Protein AF-A0A7M5XAN9-F1 (afdb_monomer)

Mean predicted aligned error: 2.81 Å

Sequence (123 aa):
MLAMEQMLRKYLSQKVFLYTTDPIIDQALQCGSISSLYRTVDFGAGHDVNKSFALQRKYQPKGPYVNSEYYTGWFDNWGEGHHAERPEYIAHYLDQILSFENASVNLYLFEGGSNRNFMNGGS

Nearest PDB structures (foldseek):
  3thc-assembly1_D  TM=9.854E-01  e=3.094E-11  Homo sapiens
  3wf0-assembly1_D  TM=9.849E-01  e=5.605E-11  Homo sapiens
  3wf2-assembly1_A  TM=9.845E-01  e=5.605E-11  Homo sapiens
  3wf4-assembly1_D  TM=9.852E-01  e=7.799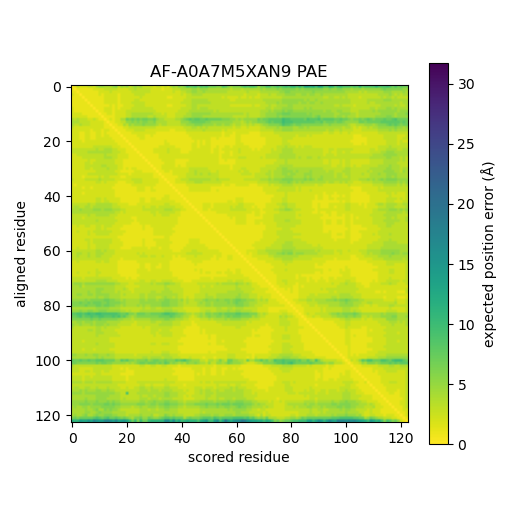E-11  Homo sapiens
  3wf4-assembly2_B  TM=9.840E-01  e=1.840E-10  Homo sapiens

Solvent-accessible surface area (backbone atoms only — not comparable to full-atom values): 7653 Å² total; per-residue (Å²): 108,72,69,57,52,54,53,49,59,71,77,40,63,89,84,62,87,59,69,40,74,28,53,82,40,74,67,42,58,64,69,67,60,56,94,91,44,46,64,36,25,30,58,43,60,91,61,59,63,68,61,47,49,50,54,38,36,74,80,31,82,70,80,82,53,41,33,68,35,30,38,64,53,63,84,71,60,92,94,59,76,83,58,80,64,58,68,69,55,43,50,55,44,50,52,53,45,52,66,46,87,71,26,48,76,33,66,35,58,80,74,82,86,76,72,58,93,85,64,62,86,87,132

pLDDT: mean 97.17, std 2.04, range [83.06, 98.81]

Structure (mmCIF, N/CA/C/O backbone):
data_AF-A0A7M5XAN9-F1
#
_entry.id   AF-A0A7M5XAN9-F1
#
loop_
_atom_site.group_PDB
_atom_site.id
_atom_site.type_symbol
_atom_site.label_atom_id
_atom_site.label_alt_id
_atom_site.label_comp_id
_atom_site.label_asym_id
_atom_site.label_entity_id
_atom_site.label_seq_id
_atom_site.pdbx_PDB_ins_code
_atom_site.Cartn_x
_atom_site.Cartn_y
_atom_site.Cartn_z
_atom_site.occupancy
_atom_site.B_iso_or_equiv
_atom_site.auth_seq_id
_atom_site.auth_comp_id
_atom_site.auth_asym_id
_atom_site.auth_atom_id
_atom_site.pdbx_PDB_model_num
ATOM 1 N N . MET A 1 1 ? -3.108 14.741 11.286 1.00 91.25 1 MET A N 1
ATOM 2 C CA . MET A 1 1 ? -3.977 13.567 11.528 1.00 91.25 1 MET A CA 1
ATOM 3 C C . MET A 1 1 ? -5.244 13.873 12.324 1.00 91.25 1 MET A C 1
ATOM 5 O O . MET A 1 1 ? -6.308 13.741 11.740 1.00 91.25 1 MET A O 1
ATOM 9 N N . LEU A 1 2 ? -5.195 14.345 13.581 1.00 95.56 2 LEU A N 1
ATOM 10 C CA . LEU A 1 2 ? -6.419 14.573 14.388 1.00 95.56 2 LEU A CA 1
ATOM 11 C C . LEU A 1 2 ? -7.466 15.483 13.717 1.00 95.56 2 LEU A C 1
ATOM 13 O O . LEU A 1 2 ? -8.642 15.136 13.660 1.00 95.56 2 LEU A O 1
ATOM 17 N N . ALA A 1 3 ? -7.043 16.618 13.154 1.00 97.06 3 ALA A N 1
ATOM 18 C CA . ALA A 1 3 ? -7.951 17.523 12.443 1.00 97.06 3 ALA A CA 1
ATOM 19 C C . ALA A 1 3 ? -8.589 16.873 11.199 1.00 97.06 3 ALA A C 1
ATOM 21 O O . ALA A 1 3 ? -9.763 17.103 10.916 1.00 97.06 3 ALA A O 1
ATOM 22 N N . MET A 1 4 ? -7.842 16.024 10.482 1.00 96.81 4 MET A N 1
ATOM 23 C CA . MET A 1 4 ? -8.362 15.290 9.323 1.00 96.81 4 MET A CA 1
ATOM 24 C C . MET A 1 4 ? -9.390 14.244 9.749 1.00 96.81 4 MET A C 1
ATOM 26 O O . MET A 1 4 ? -10.448 14.158 9.134 1.00 96.81 4 MET A O 1
ATOM 30 N N . GLU A 1 5 ? -9.131 13.499 10.830 1.00 96.94 5 GLU A N 1
ATOM 31 C CA . GLU A 1 5 ? -10.115 12.565 11.381 1.00 96.94 5 GLU A CA 1
ATOM 32 C C . GLU A 1 5 ? -11.404 13.299 11.769 1.00 96.94 5 GLU A C 1
ATOM 34 O O . GLU A 1 5 ? -12.481 12.900 11.337 1.00 96.94 5 GLU A O 1
ATOM 39 N N . GLN A 1 6 ? -11.314 14.399 12.523 1.00 96.44 6 GLN A N 1
ATOM 40 C CA . GLN A 1 6 ? -12.491 15.177 12.928 1.00 96.44 6 GLN A CA 1
ATOM 41 C C . GLN A 1 6 ? -13.289 15.682 11.722 1.00 96.44 6 GLN A C 1
ATOM 43 O O . GLN A 1 6 ? -14.518 15.614 11.718 1.00 96.44 6 GLN A O 1
ATOM 48 N N . MET A 1 7 ? -12.598 16.143 10.677 1.00 97.50 7 MET A N 1
ATOM 49 C CA . MET A 1 7 ? -13.234 16.556 9.431 1.00 97.50 7 MET A CA 1
ATOM 50 C C . MET A 1 7 ? -13.955 15.384 8.753 1.00 97.50 7 MET A C 1
ATOM 52 O O . MET A 1 7 ? -15.122 15.523 8.393 1.00 97.50 7 MET A O 1
ATOM 56 N N . LEU A 1 8 ? -13.315 14.218 8.621 1.00 97.81 8 LEU A N 1
ATOM 57 C CA . LEU A 1 8 ? -13.950 13.028 8.045 1.00 97.81 8 LEU A CA 1
ATOM 58 C C . LEU A 1 8 ? -15.159 12.586 8.878 1.00 97.81 8 LEU A C 1
ATOM 60 O O . LEU A 1 8 ? -16.218 12.327 8.321 1.00 97.81 8 LEU A O 1
ATOM 64 N N . ARG A 1 9 ? -15.054 12.588 10.211 1.00 96.19 9 ARG A N 1
ATOM 65 C CA . ARG A 1 9 ? -16.150 12.243 11.136 1.00 96.19 9 ARG A CA 1
ATOM 66 C C . ARG A 1 9 ? -17.305 13.247 11.131 1.00 96.19 9 ARG A C 1
ATOM 68 O O . ARG A 1 9 ? -18.403 12.890 11.549 1.00 96.19 9 ARG A O 1
ATOM 75 N N . LYS A 1 10 ? -17.078 14.478 10.662 1.00 97.62 10 LYS A N 1
ATOM 76 C CA . LYS A 1 10 ? -18.134 15.481 10.458 1.00 97.62 10 LYS A CA 1
ATOM 77 C C . LYS A 1 10 ? -18.999 15.164 9.236 1.00 97.62 10 LYS A C 1
ATOM 79 O O . LYS A 1 10 ? -20.196 15.434 9.270 1.00 97.62 10 LYS A O 1
ATOM 84 N N . TYR A 1 11 ? -18.406 14.628 8.170 1.00 97.88 11 TYR A N 1
ATOM 85 C CA . TYR A 1 11 ? -19.096 14.407 6.891 1.00 97.88 11 TYR A CA 1
ATOM 86 C C . TYR A 1 11 ? -19.458 12.943 6.621 1.00 97.88 11 TYR A C 1
ATOM 88 O O . TYR A 1 11 ? -20.374 12.673 5.849 1.00 97.88 11 TYR A O 1
ATOM 96 N N . LEU A 1 12 ? -18.766 11.998 7.251 1.00 97.44 12 LEU A N 1
ATOM 97 C CA . LEU A 1 12 ? -18.985 10.566 7.092 1.00 97.44 12 LEU A CA 1
ATOM 98 C C . LEU A 1 12 ? -19.670 9.983 8.326 1.00 97.44 12 LEU A C 1
ATOM 100 O O . LEU A 1 12 ? -19.465 10.428 9.456 1.00 97.44 12 LEU A O 1
ATOM 104 N N . SER A 1 13 ? -20.458 8.929 8.111 1.00 95.12 13 SER A N 1
ATOM 105 C CA . SER A 1 13 ? -21.046 8.161 9.207 1.00 95.12 13 SER A CA 1
ATOM 106 C C . SER A 1 13 ? -19.965 7.639 10.157 1.00 95.12 13 SER A C 1
ATOM 108 O O . SER A 1 13 ? -18.905 7.185 9.725 1.00 95.12 13 SER A O 1
ATOM 110 N N . GLN A 1 14 ? -20.271 7.598 11.457 1.00 92.75 14 GLN A N 1
ATOM 111 C CA . GLN A 1 14 ? -19.408 6.977 12.471 1.00 92.75 14 GLN A CA 1
ATOM 112 C C . GLN A 1 14 ? -19.144 5.485 12.197 1.00 92.75 14 GLN A C 1
ATOM 114 O O . GLN A 1 14 ? -18.185 4.925 12.714 1.00 92.75 14 GLN A O 1
ATOM 119 N N . LYS A 1 15 ? -19.965 4.846 11.351 1.00 95.19 15 LYS A N 1
ATOM 120 C CA . LYS A 1 15 ? -19.778 3.456 10.912 1.00 95.19 15 LYS A CA 1
ATOM 121 C C . LYS A 1 15 ? -18.685 3.283 9.852 1.00 95.19 15 LYS A C 1
ATOM 123 O O . LYS A 1 15 ? -18.279 2.152 9.609 1.00 95.19 15 LYS A O 1
ATOM 128 N N . VAL A 1 16 ? -18.232 4.359 9.200 1.00 97.00 16 VAL A N 1
ATOM 129 C CA . VAL A 1 16 ? -17.154 4.268 8.207 1.00 97.00 16 VAL A CA 1
ATOM 130 C C . VAL A 1 16 ? -15.852 3.916 8.918 1.00 97.00 16 VAL A C 1
ATOM 132 O O . VAL A 1 16 ? -15.447 4.581 9.878 1.00 97.00 16 VAL A O 1
ATOM 135 N N . PHE A 1 17 ? -15.201 2.863 8.437 1.00 96.31 17 PHE A N 1
ATOM 136 C CA . PHE A 1 17 ? -13.893 2.449 8.915 1.00 96.31 17 PHE A CA 1
ATOM 137 C C . PHE A 1 17 ? -12.823 3.377 8.337 1.00 96.31 17 PHE A C 1
ATOM 139 O O . PHE A 1 17 ? -12.761 3.568 7.125 1.00 96.31 17 PHE A O 1
ATOM 146 N N . LEU A 1 18 ? -12.007 3.971 9.205 1.00 97.88 18 LEU A N 1
ATOM 147 C CA . LEU A 1 18 ? -10.917 4.857 8.809 1.00 97.88 18 LEU A CA 1
ATOM 148 C C . LEU A 1 18 ? -9.586 4.181 9.133 1.00 97.88 18 LEU A C 1
ATOM 150 O O . LEU A 1 18 ? -9.409 3.640 10.228 1.00 97.88 18 LEU A O 1
ATOM 154 N N . TYR A 1 19 ? -8.659 4.236 8.185 1.00 98.38 19 TYR A N 1
ATOM 155 C CA . TYR A 1 19 ? -7.335 3.647 8.308 1.00 98.38 19 TYR A CA 1
ATOM 156 C C . TYR A 1 19 ? -6.271 4.567 7.697 1.00 98.38 19 TYR A C 1
ATOM 158 O O . TYR A 1 19 ? -6.605 5.524 6.995 1.00 98.38 19 TYR A O 1
ATOM 166 N N . THR A 1 20 ? -5.006 4.291 7.998 1.00 98.56 20 THR A N 1
ATOM 167 C CA . THR A 1 20 ? -3.832 4.945 7.405 1.00 98.56 20 THR A CA 1
ATOM 168 C C . THR A 1 20 ? -2.949 3.907 6.724 1.00 98.56 20 THR A C 1
ATOM 170 O O . THR A 1 20 ? -2.947 2.740 7.131 1.00 98.56 20 THR A O 1
ATOM 173 N N . THR A 1 21 ? -2.199 4.332 5.715 1.00 98.75 21 THR A N 1
ATOM 174 C CA . THR A 1 21 ? -1.194 3.523 5.018 1.00 98.75 21 THR A CA 1
ATOM 175 C C . THR A 1 21 ? 0.145 4.220 5.157 1.00 98.75 21 THR A C 1
ATOM 177 O O . THR A 1 21 ? 0.217 5.430 4.953 1.00 98.75 21 THR A O 1
ATOM 180 N N . ASP A 1 22 ? 1.169 3.460 5.519 1.00 98.62 22 ASP A N 1
ATOM 181 C CA . ASP A 1 22 ? 2.545 3.928 5.612 1.00 98.62 22 ASP A CA 1
ATOM 182 C C . ASP A 1 22 ? 3.490 2.811 5.133 1.00 98.62 22 ASP A C 1
ATOM 184 O O . ASP A 1 22 ? 3.182 1.626 5.338 1.00 98.62 22 ASP A O 1
ATOM 188 N N . PRO A 1 23 ? 4.666 3.145 4.574 1.00 98.25 23 PRO A N 1
ATOM 189 C CA . PRO A 1 23 ? 5.636 2.137 4.174 1.00 98.25 23 PRO A CA 1
ATOM 190 C C . PRO A 1 23 ? 6.131 1.357 5.393 1.00 98.25 23 PRO A C 1
ATOM 192 O O . PRO A 1 23 ? 6.065 1.831 6.533 1.00 98.25 23 PRO A O 1
ATOM 195 N N . ILE A 1 24 ? 6.693 0.169 5.157 1.00 97.56 24 ILE A N 1
ATOM 196 C CA . ILE A 1 24 ? 7.277 -0.722 6.181 1.00 97.56 24 ILE A CA 1
ATOM 197 C C . ILE A 1 24 ? 8.577 -0.175 6.821 1.00 97.56 24 ILE A C 1
ATOM 199 O O . ILE A 1 24 ? 9.609 -0.843 6.888 1.00 97.56 24 ILE A O 1
ATOM 203 N N . ILE A 1 25 ? 8.521 1.055 7.327 1.00 97.81 25 ILE A N 1
ATOM 204 C CA . ILE A 1 25 ? 9.587 1.808 7.981 1.00 97.81 25 ILE A CA 1
ATOM 205 C C . ILE A 1 25 ? 9.075 2.230 9.361 1.00 97.81 25 ILE A C 1
ATOM 207 O O . ILE A 1 25 ? 8.033 2.873 9.480 1.00 97.81 25 ILE A O 1
ATOM 211 N N . ASP A 1 26 ? 9.828 1.907 10.415 1.00 97.50 26 ASP A N 1
ATOM 212 C CA . ASP A 1 26 ? 9.424 2.123 11.817 1.00 97.50 26 ASP A CA 1
ATOM 213 C C . ASP A 1 26 ? 8.995 3.575 12.096 1.00 97.50 26 ASP A C 1
ATOM 215 O O . ASP A 1 26 ? 7.947 3.834 12.689 1.00 97.50 26 ASP A O 1
ATOM 219 N N . GLN A 1 27 ? 9.778 4.535 11.596 1.00 97.88 27 GLN A N 1
ATOM 220 C CA . GLN A 1 27 ? 9.502 5.962 11.750 1.00 97.88 27 GLN A CA 1
ATOM 221 C C . GLN A 1 27 ? 8.237 6.401 11.001 1.00 97.88 27 GLN A C 1
ATOM 223 O O . GLN A 1 27 ? 7.485 7.224 11.524 1.00 97.88 27 GLN A O 1
ATOM 228 N N . ALA A 1 28 ? 7.977 5.849 9.811 1.00 97.81 28 ALA A N 1
ATOM 229 C CA . ALA A 1 28 ? 6.773 6.165 9.049 1.00 97.81 28 ALA A CA 1
ATOM 230 C C . ALA A 1 28 ? 5.527 5.705 9.818 1.00 97.81 28 ALA A C 1
ATOM 232 O O . ALA A 1 28 ? 4.666 6.519 10.132 1.00 97.81 28 ALA A O 1
ATOM 233 N N . LEU A 1 29 ? 5.504 4.451 10.281 1.00 96.94 29 LEU A N 1
ATOM 234 C CA . LEU A 1 29 ? 4.388 3.904 11.063 1.00 96.94 29 LEU A CA 1
ATOM 235 C C . LEU A 1 29 ? 4.194 4.581 12.429 1.00 96.94 29 LEU A C 1
ATOM 237 O O . LEU A 1 29 ? 3.072 4.644 12.946 1.00 96.94 29 LEU A O 1
ATOM 241 N N . GLN A 1 30 ? 5.270 5.103 13.023 1.00 96.31 30 GLN A N 1
ATOM 242 C CA . GLN A 1 30 ? 5.192 5.887 14.252 1.00 96.31 30 GLN A CA 1
ATOM 243 C C . GLN A 1 30 ? 4.557 7.267 14.024 1.00 96.31 30 GLN A C 1
ATOM 245 O O . GLN A 1 30 ? 3.795 7.728 14.877 1.00 96.31 30 GLN A O 1
ATOM 250 N N . CYS A 1 31 ? 4.872 7.934 12.911 1.00 97.12 31 CYS A N 1
ATOM 251 C CA . CYS A 1 31 ? 4.471 9.319 12.650 1.00 97.12 31 CYS A CA 1
ATOM 252 C C . CYS A 1 31 ? 3.204 9.461 11.789 1.00 97.12 31 CYS A C 1
ATOM 254 O O . CYS A 1 31 ? 2.523 10.483 11.886 1.00 97.12 31 CYS A O 1
ATOM 256 N N . GLY A 1 32 ? 2.879 8.464 10.967 1.00 96.88 32 GLY A N 1
ATOM 257 C CA . GLY A 1 32 ? 1.827 8.520 9.948 1.00 96.88 32 GLY A CA 1
ATOM 258 C C . GLY A 1 32 ? 0.406 8.310 10.464 1.00 96.88 32 GLY A C 1
ATOM 259 O O . GLY A 1 32 ? -0.569 8.551 9.753 1.00 96.88 32 GLY A O 1
ATOM 260 N N . SER A 1 33 ? 0.248 7.927 11.734 1.00 96.56 33 SER A N 1
ATOM 261 C CA . SER A 1 33 ? -1.056 7.550 12.274 1.00 96.56 33 SER A CA 1
ATOM 262 C C . SER A 1 33 ? -1.312 8.034 13.700 1.00 96.56 33 SER A C 1
ATOM 264 O O . SER A 1 33 ? -0.434 8.524 14.405 1.00 96.56 33 SER A O 1
ATOM 266 N N . ILE A 1 34 ? -2.557 7.877 14.144 1.00 96.75 34 ILE A N 1
ATOM 267 C CA . ILE A 1 34 ? -3.041 8.195 15.493 1.00 96.75 34 ILE A CA 1
ATOM 268 C C . ILE A 1 34 ? -3.805 6.992 16.049 1.00 96.75 34 ILE A C 1
ATOM 270 O O . ILE A 1 34 ? -4.257 6.134 15.301 1.00 96.75 34 ILE A O 1
ATOM 274 N N . SER A 1 35 ? -3.941 6.907 17.371 1.00 95.00 35 SER A N 1
ATOM 275 C CA . SER A 1 35 ? -4.482 5.718 18.052 1.00 95.00 35 SER A CA 1
ATOM 276 C C . SER A 1 35 ? -5.935 5.370 17.708 1.00 95.00 35 SER A C 1
ATOM 278 O O . SER A 1 35 ? -6.337 4.228 17.911 1.00 95.00 35 SER A O 1
ATOM 280 N N . SER A 1 36 ? -6.716 6.330 17.216 1.00 95.31 36 SER A N 1
ATOM 281 C CA . SER A 1 36 ? -8.112 6.156 16.799 1.00 95.31 36 SER A CA 1
ATOM 282 C C . SER A 1 36 ? -8.275 5.529 15.411 1.00 95.31 36 SER A C 1
ATOM 284 O O . SER A 1 36 ? -9.377 5.094 15.073 1.00 95.31 36 SER A O 1
ATOM 286 N N . LEU A 1 37 ? -7.209 5.472 14.606 1.00 97.31 37 LEU A N 1
ATOM 287 C CA . LEU A 1 37 ? -7.238 4.973 13.233 1.00 97.31 37 LEU A CA 1
ATOM 288 C C . LEU A 1 37 ? -6.549 3.612 13.132 1.00 97.31 37 LEU A C 1
ATOM 290 O O . LEU A 1 37 ? -5.578 3.334 13.837 1.00 97.31 37 LEU A O 1
ATOM 294 N N . TYR A 1 38 ? -7.045 2.760 12.237 1.00 98.31 38 TYR A N 1
ATOM 295 C CA . TYR A 1 38 ? -6.404 1.478 11.963 1.00 98.31 38 TYR A CA 1
ATOM 296 C C . TYR A 1 38 ? -5.141 1.670 11.122 1.00 98.31 38 TYR A C 1
ATOM 298 O O . TYR A 1 38 ? -5.180 2.383 10.123 1.00 98.31 38 TYR A O 1
ATOM 306 N N . ARG A 1 39 ? -4.032 1.021 11.483 1.00 98.44 39 ARG A N 1
ATOM 307 C CA . ARG A 1 39 ? -2.780 1.124 10.717 1.00 98.44 39 ARG A CA 1
ATOM 308 C C . ARG A 1 39 ? -2.628 -0.037 9.737 1.00 98.44 39 ARG A C 1
ATOM 310 O O . ARG A 1 39 ? -2.656 -1.208 10.126 1.00 98.44 39 ARG A O 1
ATOM 317 N N . THR A 1 40 ? -2.439 0.301 8.472 1.00 98.75 40 THR A N 1
ATOM 318 C CA . THR A 1 40 ? -2.083 -0.621 7.388 1.00 98.75 40 THR A CA 1
ATOM 319 C C . THR A 1 40 ? -0.703 -0.267 6.854 1.00 98.75 40 THR A C 1
ATOM 321 O O . THR A 1 40 ? -0.150 0.769 7.224 1.00 98.75 40 THR A O 1
ATOM 324 N N . VAL A 1 41 ? -0.138 -1.139 6.028 1.00 98.81 41 VAL A N 1
ATOM 325 C CA . VAL A 1 41 ? 1.187 -0.941 5.437 1.00 98.81 41 VAL A CA 1
ATOM 326 C C . VAL A 1 41 ? 1.113 -0.971 3.917 1.00 98.81 41 VAL A C 1
ATOM 328 O O . VAL A 1 41 ? 0.186 -1.566 3.364 1.00 98.81 41 VAL A O 1
ATOM 331 N N . ASP A 1 42 ? 2.101 -0.377 3.261 1.00 98.81 42 ASP A N 1
ATOM 332 C CA . ASP A 1 42 ? 2.403 -0.615 1.850 1.00 98.81 42 ASP A CA 1
ATOM 333 C C . ASP A 1 42 ? 3.776 -1.277 1.680 1.00 98.81 42 ASP A C 1
ATOM 335 O O . ASP A 1 42 ? 4.711 -1.038 2.453 1.00 98.81 42 ASP A O 1
ATOM 339 N N . PHE A 1 43 ? 3.867 -2.185 0.705 1.00 98.62 43 PHE A N 1
ATOM 340 C CA . PHE A 1 43 ? 5.119 -2.799 0.263 1.00 98.62 43 PHE A CA 1
ATOM 341 C C . PHE A 1 43 ? 4.914 -3.578 -1.045 1.00 98.62 43 PHE A C 1
ATOM 343 O O . PHE A 1 43 ? 3.901 -4.249 -1.234 1.00 98.62 43 PHE A O 1
ATOM 350 N N . GLY A 1 44 ? 5.909 -3.540 -1.935 1.00 97.88 44 GLY A N 1
ATOM 351 C CA . GLY A 1 44 ? 5.907 -4.273 -3.209 1.00 97.88 44 GLY A CA 1
ATOM 352 C C . GLY A 1 44 ? 6.580 -5.645 -3.151 1.00 97.88 44 GLY A C 1
ATOM 353 O O . GLY A 1 44 ? 7.023 -6.098 -2.090 1.00 97.88 44 GLY A O 1
ATOM 354 N N . ALA A 1 45 ? 6.694 -6.287 -4.316 1.00 97.31 45 ALA A N 1
ATOM 355 C CA . ALA A 1 45 ? 7.470 -7.515 -4.486 1.00 97.31 45 ALA A CA 1
ATOM 356 C C . ALA A 1 45 ? 8.943 -7.320 -4.073 1.00 97.31 45 ALA A C 1
ATOM 358 O O . ALA A 1 45 ? 9.503 -6.235 -4.205 1.00 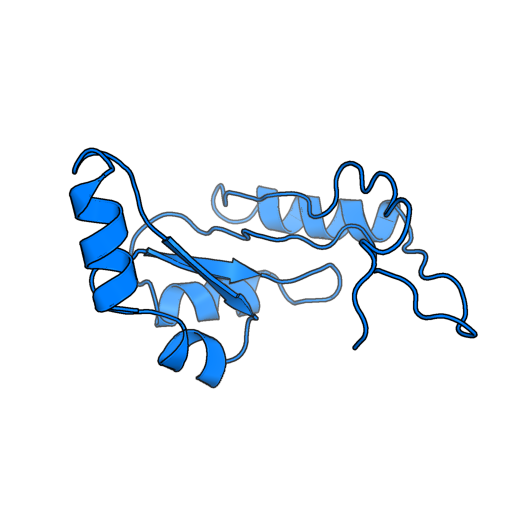97.31 45 ALA A O 1
ATOM 359 N N . GLY A 1 46 ? 9.573 -8.372 -3.548 1.00 96.88 46 GLY A N 1
ATOM 360 C CA . GLY A 1 46 ? 10.940 -8.320 -3.007 1.00 96.88 46 GLY A CA 1
ATOM 361 C C . GLY A 1 46 ? 11.033 -8.051 -1.507 1.00 96.88 46 GLY A C 1
ATOM 362 O O . GLY A 1 46 ? 12.055 -8.365 -0.897 1.00 96.88 46 GLY A O 1
ATOM 363 N N . HIS A 1 47 ? 9.965 -7.555 -0.880 1.00 97.88 47 HIS A N 1
ATOM 364 C CA . HIS A 1 47 ? 9.904 -7.430 0.574 1.00 97.88 47 HIS A CA 1
ATOM 365 C C . HIS A 1 47 ? 9.534 -8.757 1.244 1.00 97.88 47 HIS A C 1
ATOM 367 O O . HIS A 1 47 ? 8.686 -9.507 0.767 1.00 97.88 47 HIS A O 1
ATOM 373 N N . ASP A 1 48 ? 10.149 -9.033 2.393 1.00 98.06 48 ASP A N 1
ATOM 374 C CA . ASP A 1 48 ? 9.821 -10.193 3.224 1.00 98.06 48 ASP A CA 1
ATOM 375 C C . ASP A 1 48 ? 8.442 -10.000 3.873 1.00 98.06 48 ASP A C 1
ATOM 377 O O . ASP A 1 48 ? 8.295 -9.217 4.812 1.00 98.06 48 ASP A O 1
ATOM 381 N N . VAL A 1 49 ? 7.442 -10.736 3.381 1.00 98.12 49 VAL A N 1
ATOM 382 C CA . VAL A 1 49 ? 6.037 -10.635 3.812 1.00 98.12 49 VAL A CA 1
ATOM 383 C C . VAL A 1 49 ? 5.881 -10.837 5.323 1.00 98.12 49 VAL A C 1
ATOM 385 O O . VAL A 1 49 ? 5.141 -10.091 5.966 1.00 98.12 49 VAL A O 1
ATOM 388 N N . ASN A 1 50 ? 6.620 -11.785 5.917 1.00 98.06 50 ASN A N 1
ATOM 389 C CA . ASN A 1 50 ? 6.547 -12.042 7.358 1.00 98.06 50 ASN A CA 1
ATOM 390 C C . ASN A 1 50 ? 7.055 -10.835 8.149 1.00 98.06 50 ASN A C 1
ATOM 392 O O . ASN A 1 50 ? 6.425 -10.421 9.122 1.00 98.06 50 ASN A O 1
ATOM 396 N N . LYS A 1 51 ? 8.185 -10.245 7.735 1.00 98.25 51 LYS A N 1
ATOM 397 C CA . LYS A 1 51 ? 8.747 -9.059 8.404 1.00 98.25 51 LYS A CA 1
ATOM 398 C C . LYS A 1 51 ? 7.873 -7.826 8.204 1.00 98.25 51 LYS A C 1
ATOM 400 O O . LYS A 1 51 ? 7.657 -7.091 9.167 1.00 98.25 51 LYS A O 1
ATOM 405 N N . SER A 1 52 ? 7.342 -7.631 7.000 1.00 98.38 52 SER A N 1
ATOM 406 C CA . SER A 1 52 ? 6.427 -6.533 6.687 1.00 98.38 52 SER A CA 1
ATOM 407 C C . SER A 1 52 ? 5.191 -6.563 7.588 1.00 98.38 52 SER A C 1
ATOM 409 O O . SER A 1 52 ? 4.872 -5.576 8.255 1.00 98.38 52 SER A O 1
ATOM 411 N N . PHE A 1 53 ? 4.527 -7.717 7.698 1.00 98.56 53 PHE A N 1
ATOM 412 C CA . PHE A 1 53 ? 3.345 -7.850 8.549 1.00 98.56 53 PHE A CA 1
ATOM 413 C C . PHE A 1 53 ? 3.662 -7.931 10.045 1.00 98.56 53 PHE A C 1
ATOM 415 O O . PHE A 1 53 ? 2.862 -7.459 10.856 1.00 98.56 53 PHE A O 1
ATOM 422 N N . ALA A 1 54 ? 4.838 -8.424 10.444 1.00 98.38 54 ALA A N 1
ATOM 423 C CA . ALA A 1 54 ? 5.301 -8.303 11.827 1.00 98.38 54 ALA A CA 1
ATOM 424 C C . ALA A 1 54 ? 5.441 -6.829 12.241 1.00 98.38 54 ALA A C 1
ATOM 426 O O . ALA A 1 54 ? 5.0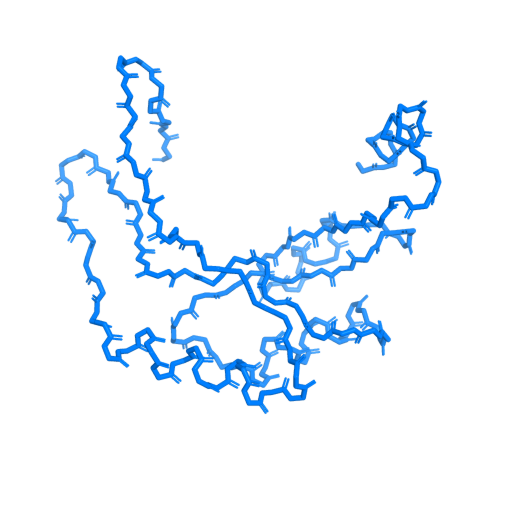54 -6.457 13.354 1.00 98.38 54 ALA A O 1
ATOM 427 N N . LEU A 1 55 ? 5.923 -5.970 11.335 1.00 98.31 55 LEU A N 1
ATOM 428 C CA . LEU A 1 55 ? 6.000 -4.536 11.585 1.00 98.31 55 LEU A CA 1
ATOM 429 C C . LEU A 1 55 ? 4.605 -3.900 11.662 1.00 98.31 55 LEU A C 1
ATOM 431 O O . LEU A 1 55 ? 4.345 -3.146 12.601 1.00 98.31 55 LEU A O 1
ATOM 435 N N . GLN A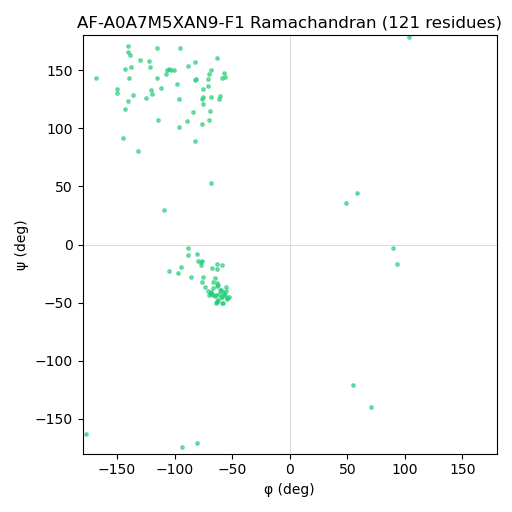 1 56 ? 3.668 -4.272 10.779 1.00 98.50 56 GLN A N 1
ATOM 436 C CA . GLN A 1 56 ? 2.265 -3.865 10.935 1.00 98.50 56 GLN A CA 1
ATOM 437 C C . GLN A 1 56 ? 1.733 -4.271 12.320 1.00 98.50 56 GLN A C 1
ATOM 439 O O . GLN A 1 56 ? 1.151 -3.447 13.024 1.00 98.50 56 GLN A O 1
ATOM 444 N N . ARG A 1 57 ? 1.973 -5.516 12.757 1.00 98.19 57 ARG A N 1
ATOM 445 C CA . ARG A 1 57 ? 1.486 -6.036 14.045 1.00 98.19 57 ARG A CA 1
ATOM 446 C C . ARG A 1 57 ? 2.054 -5.280 15.244 1.00 98.19 57 ARG A C 1
ATOM 448 O O . ARG A 1 57 ? 1.324 -5.079 16.213 1.00 98.19 57 ARG A O 1
ATOM 455 N N . LYS A 1 58 ? 3.309 -4.820 15.176 1.00 98.19 58 LYS A N 1
ATOM 456 C CA . LYS A 1 58 ? 3.929 -3.976 16.215 1.00 98.19 58 LYS A CA 1
ATOM 457 C C . LYS A 1 58 ? 3.104 -2.711 16.477 1.00 98.19 58 LYS A C 1
ATOM 459 O O . LYS A 1 58 ? 2.891 -2.353 17.633 1.00 98.19 58 LYS A O 1
ATOM 464 N N . TYR A 1 59 ? 2.620 -2.060 15.420 1.00 97.94 59 TYR A N 1
ATOM 465 C CA . TYR A 1 59 ? 1.864 -0.807 15.517 1.00 97.94 59 TYR A CA 1
ATOM 466 C C . TYR A 1 59 ? 0.340 -1.002 15.545 1.00 97.94 59 TYR A C 1
ATOM 468 O O . TYR A 1 59 ? -0.384 -0.119 16.007 1.00 97.94 59 TYR A O 1
ATOM 476 N N . GLN A 1 60 ? -0.154 -2.158 15.104 1.00 97.81 60 GLN A N 1
ATOM 477 C CA . GLN A 1 60 ? -1.563 -2.546 15.107 1.00 97.81 60 GLN A CA 1
ATOM 478 C C . GLN A 1 60 ? -1.720 -3.965 15.687 1.00 97.81 60 GLN A C 1
ATOM 480 O O . GLN A 1 60 ? -1.882 -4.940 14.947 1.00 97.81 60 GLN A O 1
ATOM 485 N N . PRO A 1 61 ? -1.706 -4.121 17.026 1.00 97.38 61 PRO A N 1
ATOM 486 C CA . PRO A 1 61 ? -1.631 -5.435 17.679 1.00 97.38 61 PRO A CA 1
ATOM 487 C C . PRO A 1 61 ? -2.814 -6.375 17.418 1.00 97.38 61 PRO A C 1
ATOM 489 O O . PRO A 1 61 ? -2.716 -7.570 17.682 1.00 97.38 61 PRO A O 1
ATOM 492 N N . LYS A 1 62 ? -3.946 -5.853 16.930 1.00 96.62 62 LYS A N 1
ATOM 493 C CA . LYS A 1 62 ?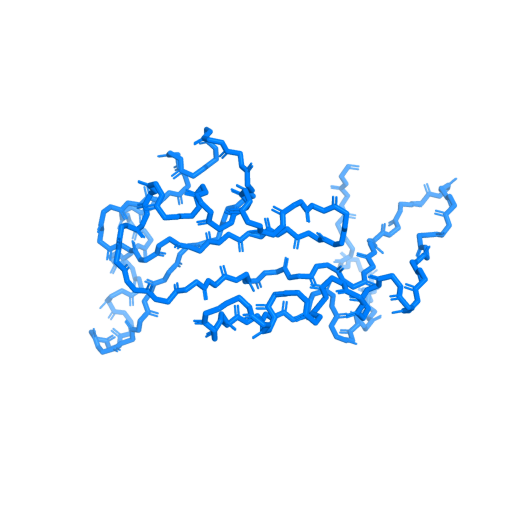 -5.172 -6.616 16.656 1.00 96.62 62 LYS A CA 1
ATOM 494 C C . LYS A 1 62 ? -5.800 -6.185 15.337 1.00 96.62 62 LYS A C 1
ATOM 496 O O . LYS A 1 62 ? -5.680 -5.021 14.962 1.00 96.62 62 LYS A O 1
ATOM 501 N N . GLY A 1 63 ? -6.530 -7.106 14.710 1.00 96.56 63 GLY A N 1
ATOM 502 C CA . GLY A 1 63 ? -7.204 -6.905 13.424 1.00 96.56 63 GLY A CA 1
ATOM 503 C C . GLY A 1 63 ? -6.472 -7.577 12.256 1.00 96.56 63 GLY A C 1
ATOM 504 O O . GLY A 1 63 ? -5.427 -8.201 12.481 1.00 96.56 63 GLY A O 1
ATOM 505 N N . PRO A 1 64 ? -7.023 -7.477 11.034 1.00 97.81 64 PRO A N 1
ATOM 506 C CA . PRO A 1 64 ? -6.494 -8.151 9.850 1.00 97.81 64 PRO A CA 1
ATOM 507 C C . PRO A 1 64 ? -5.141 -7.590 9.398 1.00 97.81 64 PRO A C 1
ATOM 509 O O . PRO A 1 64 ? -4.863 -6.398 9.539 1.00 97.81 64 PRO A O 1
ATOM 512 N N . TYR A 1 65 ? -4.316 -8.433 8.792 1.00 98.69 65 TYR A N 1
ATOM 513 C CA . TYR A 1 65 ? -3.174 -7.947 8.024 1.00 98.69 65 TYR A CA 1
ATOM 514 C C . TYR A 1 65 ? -3.668 -7.289 6.741 1.00 98.69 65 TYR A C 1
ATOM 516 O O . TYR A 1 65 ? -4.602 -7.787 6.112 1.00 98.69 65 TYR A O 1
ATOM 524 N N . VAL A 1 66 ? -3.094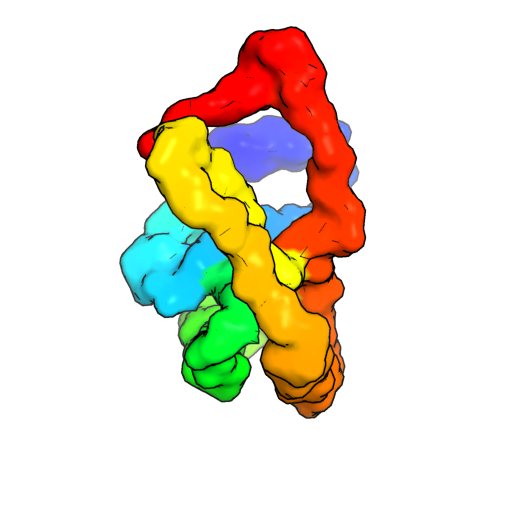 -6.138 6.396 1.00 98.75 66 VAL A N 1
ATOM 525 C CA . VAL A 1 66 ? -3.531 -5.365 5.229 1.00 98.75 66 VAL A CA 1
ATOM 526 C C . VAL A 1 66 ? -2.319 -4.744 4.552 1.00 98.75 66 VAL A C 1
ATOM 528 O O . VAL A 1 66 ? -1.653 -3.901 5.158 1.00 98.75 66 VAL A O 1
ATOM 531 N N . ASN A 1 67 ? -2.066 -5.152 3.306 1.00 98.81 67 ASN A N 1
ATOM 532 C CA . ASN A 1 67 ? -1.199 -4.423 2.387 1.00 98.81 67 ASN A CA 1
ATOM 533 C C . ASN A 1 67 ? -2.080 -3.539 1.493 1.00 98.81 67 ASN A C 1
ATOM 535 O O . ASN A 1 67 ? -2.736 -4.025 0.568 1.00 98.81 67 ASN A O 1
ATOM 539 N N . SER A 1 68 ? -2.148 -2.254 1.822 1.00 98.81 68 SER A N 1
ATOM 540 C CA . SER A 1 68 ? -3.032 -1.303 1.145 1.00 98.81 68 SER A CA 1
ATOM 541 C C . SER A 1 68 ? -2.503 -0.870 -0.220 1.00 98.81 68 SER A C 1
ATOM 543 O O . SER A 1 68 ? -3.290 -0.385 -1.032 1.00 98.81 68 SER A O 1
ATOM 545 N N . GLU A 1 69 ? -1.214 -1.075 -0.499 1.00 98.81 69 GLU A N 1
ATOM 546 C CA . GLU A 1 69 ? -0.601 -0.812 -1.803 1.00 98.81 69 GLU A CA 1
ATOM 547 C C . GLU A 1 69 ? 0.478 -1.865 -2.092 1.00 98.81 69 GLU A C 1
ATOM 549 O O . GLU A 1 69 ? 1.649 -1.740 -1.727 1.00 98.81 69 GLU A O 1
ATOM 554 N N . TYR A 1 70 ? 0.061 -2.942 -2.757 1.00 98.69 70 TYR A N 1
ATOM 555 C CA . TYR A 1 70 ? 0.970 -3.937 -3.302 1.00 98.69 70 TYR A CA 1
ATOM 556 C C . TYR A 1 70 ? 1.379 -3.538 -4.721 1.00 98.69 70 TYR A C 1
ATOM 558 O O . TYR A 1 70 ? 0.576 -3.636 -5.655 1.00 98.69 70 TYR A O 1
ATOM 566 N N . TYR A 1 71 ? 2.621 -3.071 -4.864 1.00 98.19 71 TYR A N 1
ATOM 567 C CA . TYR A 1 71 ? 3.123 -2.513 -6.117 1.00 98.19 71 TYR A CA 1
ATOM 568 C C . TYR A 1 71 ? 3.293 -3.582 -7.208 1.00 98.19 71 TYR A C 1
ATOM 570 O O . TYR A 1 71 ? 4.123 -4.483 -7.076 1.00 98.19 71 TYR A O 1
ATOM 578 N N . THR A 1 72 ? 2.512 -3.478 -8.286 1.00 97.62 72 THR A N 1
ATOM 579 C CA . THR A 1 72 ? 2.547 -4.375 -9.465 1.00 97.62 72 THR A CA 1
ATOM 580 C C . THR A 1 72 ? 3.545 -3.926 -10.536 1.00 97.62 72 THR A C 1
ATOM 582 O O . THR A 1 72 ? 3.801 -4.646 -11.498 1.00 97.62 72 THR A O 1
ATOM 585 N N . GLY A 1 73 ? 4.097 -2.729 -10.365 1.00 95.88 73 GLY A N 1
ATOM 586 C CA . GLY A 1 73 ? 5.065 -2.067 -11.225 1.00 95.88 73 GLY A CA 1
ATOM 587 C C . GLY A 1 73 ? 5.471 -0.742 -10.582 1.00 95.88 73 GLY A C 1
ATOM 588 O O . GLY A 1 73 ? 5.212 -0.524 -9.397 1.00 95.88 73 GLY A O 1
ATOM 589 N N . TRP A 1 74 ? 6.076 0.153 -11.360 1.00 96.88 74 TRP A N 1
ATOM 590 C CA . TRP A 1 74 ? 6.480 1.474 -10.882 1.00 96.88 74 TRP A CA 1
ATOM 591 C C . TRP A 1 74 ? 6.183 2.561 -11.917 1.00 96.88 74 TRP A C 1
ATOM 593 O O . TRP A 1 74 ? 5.919 2.263 -13.081 1.00 96.88 74 TRP A O 1
ATOM 603 N N . PHE A 1 75 ? 6.170 3.818 -11.478 1.00 96.44 75 PHE A N 1
ATOM 604 C CA . PHE A 1 75 ? 6.006 4.963 -12.371 1.00 96.44 75 PHE A CA 1
ATOM 605 C C . PHE A 1 75 ? 7.338 5.341 -13.026 1.00 96.44 75 PHE A C 1
ATOM 607 O O . PHE A 1 75 ? 8.406 5.067 -12.485 1.00 96.44 75 PHE A O 1
ATOM 614 N N . ASP A 1 76 ? 7.265 6.024 -14.167 1.00 97.00 76 ASP A N 1
ATOM 615 C CA . ASP A 1 76 ? 8.445 6.489 -14.894 1.00 97.00 76 ASP A CA 1
ATOM 616 C C . ASP A 1 76 ? 8.738 7.968 -14.655 1.00 97.00 76 ASP A C 1
ATOM 618 O O . ASP A 1 76 ? 7.825 8.789 -14.516 1.00 97.00 76 ASP A O 1
ATOM 622 N N . ASN A 1 77 ? 10.026 8.307 -14.724 1.00 96.56 77 ASN A N 1
ATOM 623 C CA . ASN A 1 77 ? 10.501 9.679 -14.841 1.00 96.56 77 ASN A CA 1
ATOM 624 C C . ASN A 1 77 ? 10.943 9.979 -16.277 1.00 96.56 77 ASN A C 1
ATOM 626 O O . ASN A 1 77 ? 11.441 9.117 -17.007 1.00 96.56 77 ASN A O 1
ATOM 630 N N . TRP A 1 78 ? 10.806 11.241 -16.685 1.00 97.00 78 TRP A N 1
ATOM 631 C CA . TRP A 1 78 ? 11.273 11.690 -17.994 1.00 97.00 78 TRP A CA 1
ATOM 632 C C . TRP A 1 78 ? 12.790 11.519 -18.136 1.00 97.00 78 TRP A C 1
ATOM 634 O O . TRP A 1 78 ? 13.558 12.070 -17.354 1.00 97.00 78 TRP A O 1
ATOM 644 N N . GLY A 1 79 ? 13.216 10.814 -19.187 1.00 97.19 79 GLY A N 1
ATOM 645 C CA . GLY A 1 79 ? 14.632 10.583 -19.492 1.00 97.19 79 GLY A CA 1
ATOM 646 C C . GLY A 1 79 ? 15.233 9.331 -18.846 1.00 97.19 79 GLY A C 1
ATOM 647 O O . GLY A 1 79 ? 16.385 9.014 -19.137 1.00 97.19 79 GLY A O 1
ATOM 648 N N . GLU A 1 80 ? 14.472 8.604 -18.026 1.00 96.94 80 GLU A N 1
ATOM 649 C CA . GLU A 1 80 ? 14.889 7.330 -17.436 1.00 96.94 80 GLU A CA 1
ATOM 650 C C . GLU A 1 80 ? 14.405 6.125 -18.260 1.00 96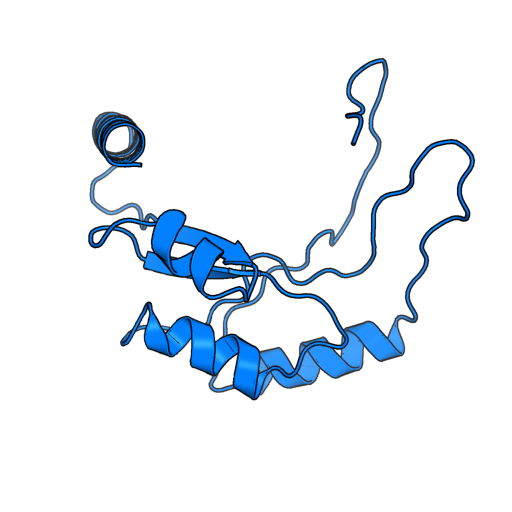.94 80 GLU A C 1
ATOM 652 O O . GLU A 1 80 ? 13.625 6.252 -19.208 1.00 96.94 80 GLU A O 1
ATOM 657 N N . GLY A 1 81 ? 14.916 4.938 -17.924 1.00 97.00 81 GLY A N 1
ATOM 658 C CA . GLY A 1 81 ? 14.431 3.688 -18.501 1.00 97.00 81 GLY A CA 1
ATOM 659 C C . GLY A 1 81 ? 13.039 3.342 -17.975 1.00 97.00 81 GLY A C 1
ATOM 660 O O . GLY A 1 81 ? 12.759 3.551 -16.800 1.00 97.00 81 GLY A O 1
ATOM 661 N N . HIS A 1 82 ? 12.192 2.786 -18.841 1.00 97.44 82 HIS A N 1
ATOM 662 C CA . HIS A 1 82 ? 10.857 2.327 -18.458 1.00 97.44 82 HIS A CA 1
ATOM 663 C C . HIS A 1 82 ? 10.933 1.236 -17.382 1.00 97.44 82 HIS A C 1
ATOM 665 O O . HIS A 1 82 ? 11.616 0.221 -17.571 1.00 97.44 82 HIS A O 1
ATOM 671 N N . HIS A 1 83 ? 10.205 1.423 -16.282 1.00 96.19 83 HIS A N 1
ATOM 672 C CA . HIS A 1 83 ? 10.085 0.428 -15.226 1.00 96.19 83 HIS A CA 1
ATOM 673 C C . HIS A 1 83 ? 9.159 -0.702 -15.665 1.00 96.19 83 HIS A C 1
ATOM 675 O O . HIS A 1 83 ? 7.974 -0.503 -15.928 1.00 96.19 83 HIS A O 1
ATOM 681 N N . ALA A 1 84 ? 9.697 -1.917 -15.686 1.00 94.19 84 ALA A N 1
ATOM 682 C CA . ALA A 1 84 ? 8.939 -3.120 -15.976 1.00 94.19 84 ALA A CA 1
ATOM 683 C C . ALA A 1 84 ? 9.328 -4.225 -14.997 1.00 94.19 84 ALA A C 1
ATOM 685 O O . ALA A 1 84 ? 10.506 -4.550 -14.844 1.00 94.19 84 ALA A O 1
ATOM 686 N N . GLU A 1 85 ? 8.320 -4.827 -14.376 1.00 93.62 85 GLU A N 1
ATOM 687 C CA . GLU A 1 85 ? 8.483 -5.961 -13.474 1.00 93.62 85 GLU A CA 1
ATOM 688 C C . GLU A 1 85 ? 8.034 -7.257 -14.143 1.00 93.62 85 GLU A C 1
ATOM 690 O O . GLU A 1 85 ? 7.167 -7.271 -15.021 1.00 93.62 85 GLU A O 1
ATOM 695 N N . ARG A 1 86 ? 8.636 -8.377 -13.733 1.00 96.94 86 ARG A N 1
ATOM 696 C CA . ARG A 1 86 ? 8.260 -9.692 -14.269 1.00 96.94 86 ARG A CA 1
ATOM 697 C C . ARG A 1 86 ? 6.922 -10.133 -13.665 1.00 96.94 86 ARG A C 1
ATOM 699 O O . ARG A 1 86 ? 6.836 -10.210 -12.437 1.00 96.94 86 ARG A O 1
ATOM 706 N N . PRO A 1 87 ? 5.907 -10.498 -14.469 1.00 97.31 87 PRO A N 1
ATOM 707 C CA . PRO A 1 87 ? 4.611 -10.932 -13.946 1.00 97.31 87 PRO A CA 1
ATOM 708 C C . PRO A 1 87 ? 4.710 -12.096 -12.955 1.00 97.31 87 PRO A C 1
ATOM 710 O O . PRO A 1 87 ? 4.004 -12.112 -11.951 1.00 97.31 87 PRO A O 1
ATOM 713 N N . GLU A 1 88 ? 5.626 -13.040 -13.185 1.00 98.31 88 GLU A N 1
ATOM 714 C CA . GLU A 1 88 ? 5.841 -14.192 -12.304 1.00 98.31 88 GLU A CA 1
ATOM 715 C C . GLU A 1 88 ? 6.398 -13.771 -10.940 1.00 98.31 88 GLU A C 1
ATOM 717 O O . GLU A 1 88 ? 6.092 -14.391 -9.924 1.00 98.31 88 GLU A O 1
ATOM 722 N N . TYR A 1 89 ? 7.198 -12.703 -10.910 1.00 97.94 89 TYR A N 1
ATOM 723 C CA . TYR A 1 89 ? 7.751 -12.151 -9.677 1.00 97.94 89 TYR A CA 1
ATOM 724 C C . TYR A 1 89 ? 6.658 -11.489 -8.835 1.00 97.94 89 TYR A C 1
ATOM 726 O O . TYR A 1 89 ? 6.569 -11.738 -7.633 1.00 97.94 89 TYR A O 1
ATOM 734 N N . ILE A 1 90 ? 5.771 -10.723 -9.475 1.00 98.38 90 ILE A N 1
ATOM 735 C CA . ILE A 1 90 ? 4.597 -10.139 -8.818 1.00 98.38 90 ILE A CA 1
ATOM 736 C C . ILE A 1 90 ? 3.653 -11.247 -8.316 1.00 98.38 90 ILE A C 1
ATOM 738 O O . ILE A 1 90 ? 3.291 -11.284 -7.143 1.00 98.38 90 ILE A O 1
ATOM 742 N N . ALA A 1 91 ? 3.310 -12.222 -9.161 1.00 98.44 91 ALA A N 1
ATOM 743 C CA . ALA A 1 91 ? 2.434 -13.328 -8.768 1.00 98.44 91 ALA A CA 1
ATOM 744 C C . ALA A 1 91 ? 2.986 -14.111 -7.563 1.00 98.44 91 ALA A C 1
ATOM 746 O O . ALA A 1 91 ? 2.251 -14.393 -6.619 1.00 98.44 91 ALA A O 1
ATOM 747 N N . HIS A 1 92 ? 4.296 -14.380 -7.542 1.00 98.25 92 HIS A N 1
ATOM 748 C CA . HIS A 1 92 ? 4.939 -15.101 -6.447 1.00 98.25 92 HIS A CA 1
ATOM 749 C C . HIS A 1 92 ? 4.776 -14.410 -5.084 1.00 98.25 92 HIS A C 1
ATOM 751 O O . HIS A 1 92 ? 4.469 -15.070 -4.091 1.00 98.25 92 HIS A O 1
ATOM 757 N N . TYR A 1 93 ? 4.979 -13.091 -5.010 1.00 98.25 93 TYR A N 1
ATOM 758 C CA . TYR A 1 93 ? 4.817 -12.351 -3.752 1.00 98.25 93 TYR A CA 1
ATOM 759 C C . TYR A 1 93 ? 3.345 -12.117 -3.398 1.00 98.25 93 TYR A C 1
ATOM 761 O O . TYR A 1 93 ? 3.001 -12.135 -2.215 1.00 98.25 93 TYR A O 1
ATOM 769 N N . LEU A 1 94 ? 2.468 -11.957 -4.393 1.00 98.44 94 LEU A N 1
ATOM 770 C CA . LEU A 1 94 ? 1.026 -11.901 -4.167 1.00 98.44 94 LEU A CA 1
ATOM 771 C C . LEU A 1 94 ? 0.513 -13.191 -3.509 1.00 98.44 94 LEU A C 1
ATOM 773 O O . LEU A 1 94 ? -0.209 -13.112 -2.517 1.00 98.44 94 LEU A O 1
ATOM 777 N N . ASP A 1 95 ? 0.940 -14.362 -3.992 1.00 98.19 95 ASP A N 1
ATOM 778 C CA . ASP A 1 95 ? 0.577 -15.661 -3.409 1.00 98.19 95 ASP A CA 1
ATOM 779 C C . ASP A 1 95 ? 1.020 -15.775 -1.945 1.00 98.19 95 ASP A C 1
ATOM 781 O O . ASP A 1 95 ? 0.276 -16.288 -1.103 1.00 98.19 95 ASP A O 1
ATOM 785 N N . GLN A 1 96 ? 2.206 -15.255 -1.609 1.00 98.25 96 GLN A N 1
ATOM 786 C CA . GLN A 1 96 ? 2.676 -15.208 -0.223 1.00 98.25 96 GLN A CA 1
ATOM 787 C C . GLN A 1 96 ? 1.794 -14.311 0.653 1.00 98.25 96 GLN A C 1
ATOM 789 O O . GLN A 1 96 ? 1.457 -14.708 1.767 1.00 98.25 96 GLN A O 1
ATOM 794 N N . ILE A 1 97 ? 1.400 -13.130 0.162 1.00 98.38 97 ILE A N 1
ATOM 795 C CA . ILE A 1 97 ? 0.507 -12.217 0.894 1.00 98.38 97 ILE A CA 1
ATOM 796 C C . ILE A 1 97 ? -0.858 -12.875 1.119 1.00 98.38 97 ILE A C 1
ATOM 798 O O . ILE A 1 97 ? -1.337 -12.903 2.249 1.00 98.38 97 ILE A O 1
ATOM 802 N N . LEU A 1 98 ? -1.463 -13.451 0.077 1.00 97.75 98 LEU A N 1
ATOM 803 C CA . LEU A 1 98 ? -2.772 -14.111 0.169 1.00 97.75 98 LEU A CA 1
ATOM 804 C C . LEU A 1 98 ? -2.747 -15.330 1.104 1.00 97.75 98 LEU A C 1
ATOM 806 O O . LEU A 1 98 ? -3.723 -15.602 1.802 1.00 97.75 98 LEU A O 1
ATOM 810 N N . SER A 1 99 ? -1.616 -16.038 1.160 1.00 97.00 99 SER A N 1
ATOM 811 C CA . SER A 1 99 ? -1.412 -17.173 2.068 1.00 97.00 99 SER A CA 1
ATOM 812 C C . SER A 1 99 ? -1.146 -16.751 3.520 1.00 97.00 99 SER A C 1
ATOM 814 O O . SER A 1 99 ? -1.221 -17.585 4.425 1.00 97.00 99 SER A O 1
ATOM 816 N N . PHE A 1 100 ? -0.840 -15.475 3.772 1.00 96.69 100 PHE A N 1
ATOM 817 C CA . PHE A 1 100 ? -0.496 -14.970 5.098 1.00 96.69 100 PHE A CA 1
ATOM 818 C C . PHE A 1 100 ? -1.754 -14.666 5.919 1.00 96.69 100 PHE A C 1
ATOM 820 O O . PHE A 1 100 ? -2.282 -13.559 5.886 1.00 96.69 100 PHE A O 1
ATOM 827 N N . GLU A 1 101 ? -2.249 -15.664 6.655 1.00 92.50 101 GLU A N 1
ATOM 828 C CA . GLU A 1 101 ? -3.356 -15.520 7.620 1.00 92.50 101 GLU A CA 1
ATOM 829 C C . GLU A 1 101 ? -4.591 -14.778 7.059 1.00 92.50 101 GLU A C 1
ATOM 831 O O . GLU A 1 101 ? -5.261 -14.031 7.776 1.00 92.50 101 GLU A O 1
ATOM 836 N N . ASN A 1 102 ? -4.903 -14.990 5.772 1.00 88.00 102 ASN A N 1
ATOM 837 C CA . ASN A 1 102 ? -6.000 -14.324 5.062 1.00 88.00 102 ASN A CA 1
ATOM 838 C C . ASN A 1 102 ? -5.874 -12.784 5.068 1.00 88.00 102 ASN A C 1
ATOM 840 O O . ASN A 1 102 ? -6.844 -12.066 5.335 1.00 88.00 102 ASN A O 1
ATOM 844 N N . ALA A 1 103 ? -4.661 -12.279 4.820 1.00 98.06 103 ALA A N 1
ATOM 845 C CA . ALA A 1 103 ? -4.400 -10.854 4.673 1.00 98.06 103 ALA A CA 1
ATOM 846 C C . ALA A 1 103 ? -5.224 -10.243 3.530 1.00 98.06 103 ALA A C 1
ATOM 848 O O . ALA A 1 103 ? -5.398 -10.836 2.464 1.00 98.06 103 ALA A O 1
ATOM 849 N N . SER A 1 104 ? -5.684 -9.011 3.737 1.00 98.56 104 SER A N 1
ATOM 850 C CA . SER A 1 104 ? -6.262 -8.197 2.672 1.00 98.56 104 SER A CA 1
ATOM 851 C C . SER A 1 104 ? -5.152 -7.522 1.871 1.00 98.56 104 SER A C 1
ATOM 853 O O . SER A 1 104 ? -4.165 -7.046 2.437 1.00 98.56 104 SER A O 1
ATOM 855 N N . VAL A 1 105 ? -5.329 -7.425 0.557 1.00 98.69 105 VAL A N 1
ATOM 856 C CA . VAL A 1 105 ? -4.356 -6.794 -0.339 1.00 98.69 105 VAL A CA 1
ATOM 857 C C . VAL A 1 105 ? -5.057 -5.961 -1.406 1.00 98.69 105 VAL A C 1
ATOM 859 O O . VAL A 1 105 ? -6.118 -6.343 -1.900 1.00 98.69 105 VAL A O 1
ATOM 862 N N . ASN A 1 106 ? -4.459 -4.826 -1.760 1.00 98.81 106 ASN A N 1
ATOM 863 C CA . ASN A 1 106 ? -4.873 -3.984 -2.878 1.00 98.81 106 ASN A CA 1
ATOM 864 C C . ASN A 1 106 ? -3.725 -3.857 -3.894 1.00 98.81 106 ASN A C 1
ATOM 866 O O . ASN A 1 106 ? -2.599 -3.543 -3.520 1.00 98.81 106 ASN A O 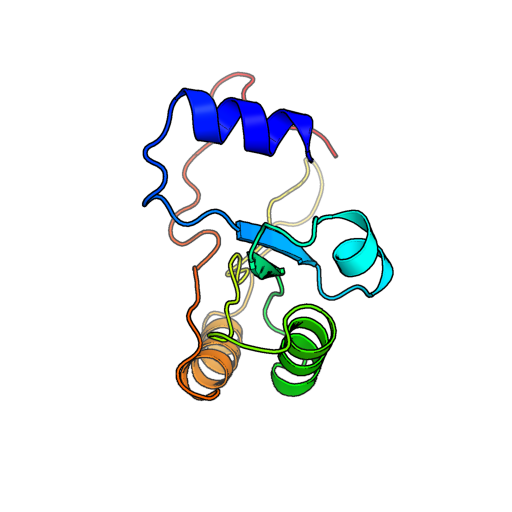1
ATOM 870 N N . LEU A 1 107 ? -4.015 -4.110 -5.172 1.00 98.62 107 LEU A N 1
ATOM 871 C CA . LEU A 1 107 ? -3.042 -4.098 -6.270 1.00 98.62 107 LEU A CA 1
ATOM 872 C C . LEU A 1 107 ? -2.850 -2.666 -6.785 1.00 98.62 107 LEU A C 1
ATOM 874 O O . LEU A 1 107 ? -3.770 -2.087 -7.368 1.00 98.62 107 LEU A O 1
ATOM 878 N N . TYR A 1 108 ? -1.654 -2.109 -6.596 1.00 98.25 108 TYR A N 1
ATOM 879 C CA . TYR A 1 108 ? -1.320 -0.742 -6.990 1.00 98.25 108 TYR A CA 1
ATOM 880 C C . TYR A 1 108 ? -0.261 -0.734 -8.110 1.00 98.25 108 TYR A C 1
ATOM 882 O O . TYR A 1 108 ? 0.898 -1.032 -7.874 1.00 98.25 108 TYR A O 1
ATOM 890 N N . LEU A 1 109 ? -0.563 -0.416 -9.364 1.00 97.62 109 LEU A N 1
ATOM 891 C CA . LEU A 1 109 ? -1.880 -0.195 -9.957 1.00 97.62 109 LEU A CA 1
ATOM 892 C C . LEU A 1 109 ? -2.341 -1.473 -10.663 1.00 97.62 109 LEU A C 1
ATOM 894 O O . LEU A 1 109 ? -1.569 -2.119 -11.368 1.00 97.62 109 LEU A O 1
ATOM 898 N N . PHE A 1 110 ? -3.617 -1.826 -10.516 1.00 97.69 110 PHE A N 1
ATOM 899 C CA . PHE A 1 110 ? -4.215 -2.871 -11.351 1.00 97.69 110 PHE A CA 1
ATOM 900 C C . PHE A 1 110 ? -4.306 -2.419 -12.820 1.00 97.69 110 PHE A C 1
ATOM 902 O O . PHE A 1 110 ? -3.948 -3.157 -13.731 1.00 97.69 110 PHE A O 1
ATOM 909 N N . GLU A 1 111 ? -4.720 -1.168 -13.035 1.00 97.88 111 GLU A N 1
ATOM 910 C CA . GLU A 1 111 ? -4.664 -0.459 -14.314 1.00 97.88 111 GLU A CA 1
ATOM 911 C C . GLU A 1 111 ? -4.258 0.996 -14.041 1.00 97.88 111 GLU A C 1
ATOM 913 O O . GLU A 1 111 ? -4.905 1.680 -13.250 1.00 97.88 111 GLU A O 1
ATOM 918 N N . GLY A 1 112 ? -3.169 1.471 -14.657 1.00 97.25 112 GLY A N 1
ATOM 919 C CA . GLY A 1 112 ? -2.614 2.796 -14.349 1.00 97.25 112 GLY A CA 1
ATOM 920 C C . GLY A 1 112 ? -3.240 3.969 -15.109 1.00 97.25 112 GLY A C 1
ATOM 921 O O . GLY A 1 112 ? -3.264 5.096 -14.617 1.00 97.25 112 GLY A O 1
ATOM 922 N N . GLY A 1 113 ? -3.769 3.722 -16.307 1.00 97.69 113 GLY A N 1
ATOM 923 C CA . GLY A 1 113 ? -4.375 4.758 -17.141 1.00 97.69 113 GLY A CA 1
ATOM 924 C C . GLY A 1 113 ? -3.361 5.742 -17.738 1.00 97.69 113 GLY A C 1
ATOM 925 O O . GLY A 1 113 ? -2.316 5.353 -18.260 1.00 97.69 113 GLY A O 1
ATOM 926 N N . SER A 1 114 ? -3.704 7.033 -17.764 1.00 97.38 114 SER A N 1
ATOM 927 C CA . SER A 1 114 ? -2.872 8.065 -18.399 1.00 97.38 114 SER A CA 1
ATOM 928 C C . SER A 1 114 ? -3.023 9.425 -17.727 1.00 97.38 114 SER A C 1
ATOM 930 O O . SER A 1 114 ? -4.133 9.950 -17.610 1.00 97.38 114 SER A O 1
ATOM 932 N N . ASN A 1 115 ? -1.895 10.054 -17.401 1.00 97.69 115 ASN A N 1
ATOM 933 C CA . ASN A 1 115 ? -1.852 11.455 -16.992 1.00 97.69 115 ASN A CA 1
ATOM 934 C C . ASN A 1 115 ? -2.014 12.347 -18.231 1.00 97.69 115 ASN A C 1
ATOM 936 O O . ASN A 1 115 ? -1.094 12.482 -19.034 1.00 97.69 115 ASN A O 1
ATOM 940 N N . ARG A 1 116 ? -3.203 12.930 -18.423 1.00 97.38 116 ARG A N 1
ATOM 941 C CA . ARG A 1 116 ? -3.493 13.822 -19.561 1.00 97.38 116 ARG A CA 1
ATOM 942 C C . ARG A 1 116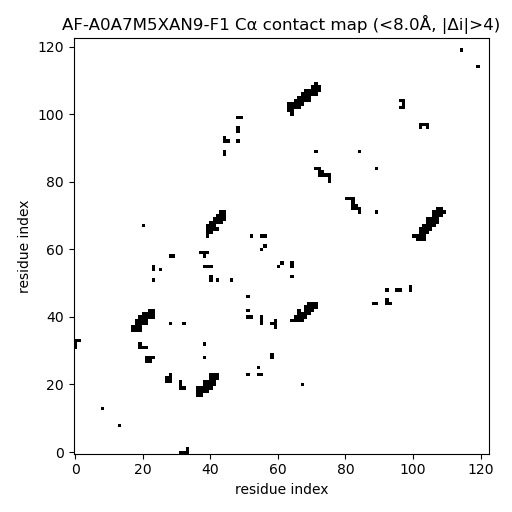 ? -3.149 15.275 -19.235 1.00 97.38 116 ARG A C 1
ATOM 944 O O . ARG A 1 116 ? -3.261 15.699 -18.088 1.00 97.38 116 ARG A O 1
ATOM 951 N N . ASN A 1 117 ? -2.844 16.064 -20.265 1.00 97.12 117 ASN A N 1
ATOM 952 C CA . ASN A 1 117 ? -2.532 17.492 -20.147 1.00 97.12 117 ASN A CA 1
ATOM 953 C C . ASN A 1 117 ? -1.390 17.733 -19.141 1.00 97.12 117 ASN A C 1
ATOM 955 O O . ASN A 1 117 ? -0.304 17.199 -19.316 1.00 97.12 117 ASN A O 1
ATOM 959 N N . PHE A 1 118 ? -1.649 18.510 -18.090 1.00 97.12 118 PHE A N 1
ATOM 960 C CA . PHE A 1 118 ? -0.677 18.905 -17.070 1.00 97.12 118 PHE A CA 1
ATOM 961 C C . PHE A 1 118 ? -0.940 18.212 -15.724 1.00 97.12 118 PHE A C 1
ATOM 963 O O . PHE A 1 118 ? -0.699 18.793 -14.672 1.00 97.12 118 PHE A O 1
ATOM 970 N N . MET A 1 119 ? -1.512 17.001 -15.749 1.00 97.69 119 MET A N 1
ATOM 971 C CA . MET A 1 119 ? -1.869 16.255 -14.534 1.00 97.69 119 MET A CA 1
ATOM 972 C C . MET A 1 119 ? -0.735 15.369 -14.000 1.00 97.69 119 MET A C 1
ATOM 974 O O . MET A 1 119 ? -0.916 14.727 -12.969 1.00 97.69 119 MET A O 1
ATOM 978 N N . ASN A 1 120 ? 0.414 15.290 -14.683 1.00 97.00 120 ASN A N 1
ATOM 979 C CA . ASN A 1 120 ? 1.560 14.552 -14.156 1.00 97.00 120 ASN A CA 1
ATOM 980 C C . ASN A 1 120 ? 2.176 15.284 -12.955 1.00 97.00 120 ASN A C 1
ATOM 982 O O . ASN A 1 120 ? 2.206 16.513 -12.909 1.00 97.00 120 ASN A O 1
ATOM 986 N N . GLY A 1 121 ? 2.707 14.516 -12.006 1.00 96.25 121 GLY A N 1
ATOM 987 C CA . GLY A 1 121 ? 3.530 15.049 -10.924 1.00 96.25 121 GLY A CA 1
ATOM 988 C C . GLY A 1 121 ? 4.979 15.305 -11.349 1.00 96.25 121 GLY A C 1
ATOM 989 O O . GLY A 1 121 ? 5.334 15.197 -12.526 1.00 96.25 121 GLY A O 1
ATOM 990 N N . GLY A 1 122 ? 5.813 15.606 -10.357 1.00 93.06 122 GLY A N 1
ATOM 991 C CA . GLY A 1 122 ? 7.269 15.622 -10.449 1.00 93.06 122 GLY A CA 1
ATOM 992 C C . GLY A 1 122 ? 7.852 15.273 -9.082 1.00 93.06 122 GLY A C 1
ATOM 993 O O . GLY A 1 122 ? 7.366 15.784 -8.069 1.00 93.06 122 GLY A O 1
ATOM 994 N N . SER A 1 123 ? 8.836 14.380 -9.068 1.00 83.06 123 SER A N 1
ATOM 995 C CA . SER A 1 123 ? 9.525 13.876 -7.875 1.00 83.06 123 SER A CA 1
ATOM 996 C C . SER A 1 123 ? 11.029 13.944 -8.053 1.00 83.06 123 SER A C 1
ATOM 998 O O . SER A 1 123 ? 11.465 13.725 -9.204 1.00 83.06 123 SER A O 1
#

Organism: NCBI:txid252671

InterPro domains:
  IPR001944 Glycoside hydrolase, family 35 [PR00742] (66-81)
  IPR001944 Glycoside hydrolase, family 35 [PR00742] (103-118)
  IPR001944 Glycoside hydrolase, family 35 [PTHR23421] (4-122)
  IPR017853 Glycoside hydrolase superfamily [SSF51445] (5-121)
  IPR031330 Glycoside hydrolase 35, catalytic domain [PF01301] (3-122)

Foldseek 3Di:
DVVVVVVCVVPDPPPDAAAWEFALDLVRLVPGDDPVHQYAYADEQPDDLVSSQVSSCVSHVDDAHEHAEYEPWDDDDPPDDGIDDDNVSRVVVVVVCCPPVNHHYDYVVPDDDDQPDPNDDDD

Secondary structure (DSSP, 8-state):
-HHHHHHHHHHS-TTS--EEEEES-HHHHHHS--TTSEEEEE--TTS-HHHHHHHHHHH--SS--EEEEEESS-PPPTTSPPP---HHHHHHHHHHHHHTTT-EEEEETSS-----TT-----

Radius of gyration: 16.48 Å; Cα contacts (8 Å, |Δi|>4): 150; chains: 1; bounding box: 36×36×38 Å